Protein AF-A0A4R6SVH2-F1 (afdb_monomer)

InterPro domains:
  IPR030392 Intramolecular chaperone auto-processing domain [PF13884] (31-88)
  IPR030392 Intramolecular chaperone auto-processing domain [PS51688] (21-136)

Structure (mmCIF, N/CA/C/O backbone):
data_AF-A0A4R6SVH2-F1
#
_entry.id   AF-A0A4R6SVH2-F1
#
loop_
_atom_site.group_PDB
_atom_site.id
_atom_site.type_symbol
_atom_site.label_atom_id
_atom_site.label_alt_id
_atom_site.label_comp_id
_atom_site.label_asym_id
_atom_site.label_entity_id
_atom_site.label_seq_id
_atom_site.pdbx_PDB_ins_code
_atom_site.Cartn_x
_atom_site.Cartn_y
_atom_site.Cartn_z
_atom_site.occupancy
_atom_site.B_iso_or_equiv
_atom_site.auth_seq_id
_atom_site.auth_comp_id
_atom_site.auth_asym_id
_atom_site.auth_atom_id
_atom_site.pdbx_PDB_model_num
ATOM 1 N N . MET A 1 1 ? 96.580 -11.249 -5.803 1.00 38.00 1 MET A N 1
ATOM 2 C CA . MET A 1 1 ? 96.516 -9.772 -5.868 1.00 38.00 1 MET A CA 1
ATOM 3 C C . MET A 1 1 ? 95.077 -9.363 -5.605 1.00 38.00 1 MET A C 1
ATOM 5 O O . MET A 1 1 ? 94.234 -9.581 -6.456 1.00 38.00 1 MET A O 1
ATOM 9 N N . ASN A 1 2 ? 94.743 -9.170 -4.330 1.00 36.28 2 ASN A N 1
ATOM 10 C CA . ASN A 1 2 ? 94.628 -7.865 -3.645 1.00 36.28 2 ASN A CA 1
ATOM 11 C C . ASN A 1 2 ? 93.189 -7.345 -3.777 1.00 36.28 2 ASN A C 1
ATOM 13 O O . ASN A 1 2 ? 92.785 -6.890 -4.833 1.00 36.28 2 ASN A O 1
ATOM 17 N N . HIS A 1 3 ? 92.358 -7.672 -2.786 1.00 43.09 3 HIS A N 1
ATOM 18 C CA . HIS A 1 3 ? 91.970 -6.805 -1.659 1.00 43.09 3 HIS A CA 1
ATOM 19 C C . HIS A 1 3 ? 90.779 -5.916 -2.019 1.00 43.09 3 HIS A C 1
ATOM 21 O O . HIS A 1 3 ? 90.934 -4.992 -2.802 1.00 43.09 3 HIS A O 1
ATOM 27 N N . LEU A 1 4 ? 89.639 -6.144 -1.360 1.00 43.31 4 LEU A N 1
ATOM 28 C CA . LEU A 1 4 ? 88.922 -5.100 -0.619 1.00 43.31 4 LEU A CA 1
ATOM 29 C C . LEU A 1 4 ? 87.763 -5.714 0.174 1.00 43.31 4 LEU A C 1
ATOM 31 O O . LEU A 1 4 ? 86.729 -6.103 -0.353 1.00 43.31 4 LEU A O 1
ATOM 35 N N . VAL A 1 5 ? 87.989 -5.794 1.483 1.00 48.28 5 VAL A N 1
ATOM 36 C CA . VAL A 1 5 ? 86.956 -5.895 2.511 1.00 48.28 5 VAL A CA 1
ATOM 37 C C . VAL A 1 5 ? 86.327 -4.507 2.652 1.00 48.28 5 VAL A C 1
ATOM 39 O O . VAL A 1 5 ? 87.064 -3.545 2.858 1.00 48.28 5 VAL A O 1
ATOM 42 N N . SER A 1 6 ? 84.997 -4.395 2.642 1.00 43.88 6 SER A N 1
ATOM 43 C CA . SER A 1 6 ? 84.305 -3.248 3.244 1.00 43.88 6 SER A CA 1
ATOM 44 C C . SER A 1 6 ? 83.266 -3.731 4.253 1.00 43.88 6 SER A C 1
ATOM 46 O O . SER A 1 6 ? 82.419 -4.570 3.960 1.00 43.88 6 SER A O 1
ATOM 48 N N . LYS A 1 7 ? 83.401 -3.208 5.469 1.00 41.69 7 LYS A N 1
ATOM 49 C CA . LYS A 1 7 ? 82.634 -3.506 6.679 1.00 41.69 7 LYS A CA 1
ATOM 50 C C . LYS A 1 7 ? 81.284 -2.781 6.689 1.00 41.69 7 LYS A C 1
ATOM 52 O O . LYS A 1 7 ? 81.236 -1.629 6.275 1.00 41.69 7 LYS A O 1
ATOM 57 N N . SER A 1 8 ? 80.310 -3.386 7.383 1.00 44.03 8 SER A N 1
ATOM 58 C CA . SER A 1 8 ? 79.115 -2.769 8.007 1.00 44.03 8 SER A CA 1
ATOM 59 C C . SER A 1 8 ? 78.104 -2.136 7.033 1.00 44.03 8 SER A C 1
ATOM 61 O O . SER A 1 8 ? 78.468 -1.676 5.968 1.00 44.03 8 SER A O 1
ATOM 63 N N . LEU A 1 9 ? 76.802 -2.086 7.281 1.00 42.28 9 LEU A N 1
ATOM 64 C CA . LEU A 1 9 ? 76.061 -1.963 8.526 1.00 42.28 9 LEU A CA 1
ATOM 65 C C . LEU A 1 9 ? 74.630 -2.424 8.208 1.00 42.28 9 LEU A C 1
ATOM 67 O O . LEU A 1 9 ? 74.062 -1.991 7.207 1.00 42.28 9 LEU A O 1
ATOM 71 N N . GLY A 1 10 ? 74.063 -3.320 9.016 1.00 50.94 10 GLY A N 1
ATOM 72 C CA . GLY A 1 10 ? 72.676 -3.744 8.846 1.00 50.94 10 GLY A CA 1
ATOM 73 C C . GLY A 1 10 ? 71.734 -2.553 9.000 1.00 50.94 10 GLY A C 1
ATOM 74 O O . GLY A 1 10 ? 71.618 -1.992 10.085 1.00 50.94 10 GLY A O 1
ATOM 75 N N . THR A 1 11 ? 71.057 -2.167 7.924 1.00 51.00 11 THR A N 1
ATOM 76 C CA . THR A 1 11 ? 69.942 -1.224 7.975 1.00 51.00 11 THR A CA 1
ATOM 77 C C . THR A 1 11 ? 68.663 -2.032 8.136 1.00 51.00 11 THR A C 1
ATOM 79 O O . THR A 1 11 ? 68.051 -2.499 7.179 1.00 51.00 11 THR A O 1
ATOM 82 N N . GLY A 1 12 ? 68.296 -2.264 9.397 1.00 51.22 12 GLY A N 1
ATOM 83 C CA . GLY A 1 12 ? 67.003 -2.833 9.750 1.00 51.22 12 GLY A CA 1
ATOM 84 C C . GLY A 1 12 ? 65.884 -1.962 9.184 1.00 51.22 12 GLY A C 1
ATOM 85 O O . GLY A 1 12 ? 65.804 -0.769 9.469 1.00 51.22 12 GLY A O 1
ATOM 86 N N . PHE A 1 13 ? 65.024 -2.563 8.369 1.00 55.16 13 PHE A N 1
ATOM 87 C CA . PHE A 1 13 ? 63.802 -1.937 7.889 1.00 55.16 13 PHE A CA 1
ATOM 88 C C . PHE A 1 13 ? 62.797 -1.942 9.051 1.00 55.16 13 PHE A C 1
ATOM 90 O O . PHE A 1 13 ? 62.092 -2.925 9.275 1.00 55.16 13 PHE A O 1
ATOM 97 N N . LEU A 1 14 ? 62.783 -0.877 9.859 1.00 53.41 14 LEU A N 1
ATOM 98 C CA . LEU A 1 14 ? 61.740 -0.675 10.864 1.00 53.41 14 LEU A CA 1
ATOM 99 C C . LEU A 1 14 ? 60.451 -0.284 10.138 1.00 53.41 14 LEU A C 1
ATOM 101 O O . LEU A 1 14 ? 60.209 0.888 9.861 1.00 53.41 14 LEU A O 1
ATOM 105 N N . ILE A 1 15 ? 59.619 -1.278 9.829 1.00 62.66 15 ILE A N 1
ATOM 106 C CA . ILE A 1 15 ? 58.211 -1.047 9.504 1.00 62.66 15 ILE A CA 1
ATOM 107 C C . ILE A 1 15 ? 57.552 -0.610 10.811 1.00 62.66 15 ILE A C 1
ATOM 109 O O . ILE A 1 15 ? 57.189 -1.443 11.642 1.00 62.66 15 ILE A O 1
ATOM 113 N N . SER A 1 16 ? 57.439 0.700 11.032 1.00 61.19 16 SER A N 1
ATOM 114 C CA . SER A 1 16 ? 56.550 1.219 12.064 1.00 61.19 16 SER A CA 1
ATOM 115 C C . SER A 1 16 ? 55.120 0.883 11.647 1.00 61.19 16 SER A C 1
ATOM 117 O O . SER A 1 16 ? 54.525 1.499 10.763 1.00 61.19 16 SER A O 1
ATOM 119 N N . LEU A 1 17 ? 54.580 -0.169 12.255 1.00 60.22 17 LEU A N 1
ATOM 120 C CA . LEU A 1 17 ? 53.197 -0.573 12.084 1.00 60.22 17 LEU A CA 1
ATOM 121 C C . LEU A 1 17 ? 52.314 0.497 12.748 1.00 60.22 17 LEU A C 1
ATOM 123 O O . LEU A 1 17 ? 52.069 0.456 13.952 1.00 60.22 17 LEU A O 1
ATOM 127 N N . PHE A 1 18 ? 51.874 1.496 11.982 1.00 65.88 18 PHE A N 1
ATOM 128 C CA . PHE A 1 18 ? 50.816 2.397 12.428 1.00 65.88 18 PHE A CA 1
ATOM 129 C C . PHE A 1 18 ? 49.531 1.576 12.562 1.00 65.88 18 PHE A C 1
ATOM 131 O O . PHE A 1 18 ? 48.922 1.184 11.568 1.00 65.88 18 PHE A O 1
ATOM 138 N N . ALA A 1 19 ? 49.127 1.286 13.798 1.00 64.50 19 ALA A N 1
ATOM 139 C CA . ALA A 1 19 ? 47.811 0.731 14.068 1.00 64.50 19 ALA A CA 1
ATOM 140 C C . ALA A 1 19 ? 46.761 1.809 13.756 1.00 64.50 19 ALA A C 1
ATOM 142 O O . ALA A 1 19 ? 46.577 2.751 14.525 1.00 64.50 19 ALA A O 1
ATOM 143 N N . LEU A 1 20 ? 46.084 1.689 12.612 1.00 63.84 20 LEU A N 1
ATOM 144 C CA . LEU A 1 20 ? 44.859 2.436 12.335 1.00 63.84 20 LEU A CA 1
ATOM 145 C C . LEU A 1 20 ? 43.766 1.897 13.266 1.00 63.84 20 LEU A C 1
ATOM 147 O O . LEU A 1 20 ? 43.175 0.852 13.001 1.00 63.84 20 LEU A O 1
ATOM 151 N N . SER A 1 21 ? 43.505 2.585 14.377 1.00 69.94 21 SER A N 1
ATOM 152 C CA . SER A 1 21 ? 42.325 2.320 15.195 1.00 69.94 21 SER A CA 1
ATOM 153 C C . SER A 1 21 ? 41.099 2.919 14.504 1.00 69.94 21 SER A C 1
ATOM 155 O O . SER A 1 21 ? 40.845 4.121 14.541 1.00 69.94 21 SER A O 1
ATOM 157 N N . ALA A 1 22 ? 40.325 2.070 13.831 1.00 73.12 22 ALA A N 1
ATOM 158 C CA . ALA A 1 22 ? 39.008 2.450 13.339 1.00 73.12 22 ALA A CA 1
ATOM 159 C C . ALA A 1 22 ? 38.022 2.467 14.519 1.00 73.12 22 ALA A C 1
ATOM 161 O 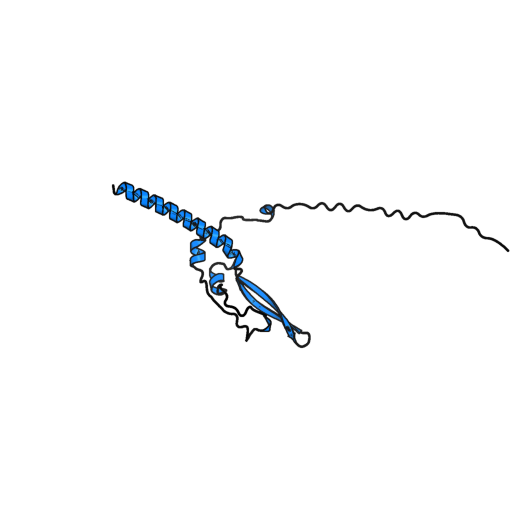O . ALA A 1 22 ? 37.666 1.418 15.054 1.00 73.12 22 ALA A O 1
ATOM 162 N N . ASN A 1 23 ? 37.579 3.655 14.937 1.00 76.50 23 ASN A N 1
ATOM 163 C CA . ASN A 1 23 ? 36.467 3.787 15.877 1.00 76.50 23 ASN A CA 1
ATOM 164 C C . ASN A 1 23 ? 35.149 3.640 15.106 1.00 76.50 23 ASN A C 1
ATOM 166 O O . ASN A 1 23 ? 34.727 4.559 14.408 1.00 76.50 23 ASN A O 1
ATOM 170 N N . ALA A 1 24 ? 34.503 2.478 15.212 1.00 80.50 24 ALA A N 1
ATOM 171 C CA . ALA A 1 24 ? 33.163 2.280 14.671 1.00 80.50 24 ALA A CA 1
ATOM 172 C C . ALA A 1 24 ? 32.132 2.927 15.608 1.00 80.50 24 ALA A C 1
ATOM 174 O O . ALA A 1 24 ? 31.902 2.445 16.718 1.00 80.50 24 ALA A O 1
ATOM 175 N N . GLN A 1 25 ? 31.507 4.022 15.174 1.00 86.19 25 GLN A N 1
ATOM 176 C CA . GLN A 1 25 ? 30.403 4.633 15.912 1.00 86.19 25 GLN A CA 1
ATOM 177 C C . GLN A 1 25 ? 29.104 3.879 15.611 1.00 86.19 25 GLN A C 1
ATOM 179 O O . GLN A 1 25 ? 28.664 3.812 14.463 1.00 86.19 25 GLN A O 1
ATOM 184 N N . LYS A 1 26 ? 28.466 3.332 16.650 1.00 90.56 26 LYS A N 1
ATOM 185 C CA . LYS A 1 26 ? 27.106 2.799 16.546 1.00 90.56 26 LYS A CA 1
ATOM 186 C C . LYS A 1 26 ? 26.125 3.971 16.563 1.00 90.56 26 LYS A C 1
ATOM 188 O O . LYS A 1 26 ? 26.075 4.706 17.544 1.00 90.56 26 LYS A O 1
ATOM 193 N N . ILE A 1 27 ? 25.365 4.133 15.485 1.00 93.06 27 ILE A N 1
ATOM 194 C CA . ILE A 1 27 ? 24.260 5.093 15.408 1.00 93.06 27 ILE A CA 1
ATOM 195 C C . ILE A 1 27 ? 22.970 4.345 15.744 1.00 93.06 27 ILE A C 1
ATOM 197 O O . ILE A 1 27 ? 22.730 3.257 15.214 1.00 93.06 27 ILE A O 1
ATOM 201 N N . GLU A 1 28 ? 22.157 4.895 16.641 1.00 94.25 28 GLU A N 1
ATOM 202 C CA . GLU A 1 28 ? 20.843 4.330 16.932 1.00 94.25 28 GLU A CA 1
ATOM 203 C C . GLU A 1 28 ? 19.860 4.681 15.818 1.00 94.25 28 GLU A C 1
ATOM 205 O O . GLU A 1 28 ? 19.816 5.804 15.325 1.00 94.25 28 GLU A O 1
ATOM 210 N N . GLU A 1 29 ? 19.030 3.716 15.438 1.00 94.62 29 GLU A N 1
ATOM 211 C CA . GLU A 1 29 ? 18.065 3.856 14.345 1.00 94.62 29 GLU A CA 1
ATOM 212 C C . GLU A 1 29 ? 17.132 5.064 14.537 1.00 94.62 29 GLU A C 1
ATOM 214 O O . GLU A 1 29 ? 16.878 5.815 13.600 1.00 94.62 29 GLU A O 1
ATOM 219 N N . GLN A 1 30 ? 16.708 5.322 15.776 1.00 92.81 30 GLN A N 1
ATOM 220 C CA . GLN A 1 30 ? 15.861 6.466 16.114 1.00 92.81 30 GLN A CA 1
ATOM 221 C C . GLN A 1 30 ? 16.530 7.815 15.812 1.00 92.81 30 GLN A C 1
ATOM 223 O O . GLN A 1 30 ? 15.836 8.770 15.479 1.00 92.81 30 GLN A O 1
ATOM 228 N N . GLN A 1 31 ? 17.864 7.894 15.877 1.00 94.38 31 GLN A N 1
ATOM 229 C CA . GLN A 1 31 ? 18.623 9.109 15.561 1.00 94.38 31 GLN A CA 1
ATOM 230 C C . GLN A 1 31 ? 18.667 9.390 14.052 1.00 94.38 31 GLN A C 1
ATOM 232 O O . GLN A 1 31 ? 18.927 10.521 13.648 1.00 94.38 31 GLN A O 1
ATOM 237 N N . LEU A 1 32 ? 18.407 8.377 13.217 1.00 95.19 32 LEU A N 1
ATOM 238 C CA . LEU A 1 32 ? 18.360 8.512 11.759 1.00 95.19 32 LEU A CA 1
ATOM 239 C C . LEU A 1 32 ? 17.010 9.045 11.258 1.00 95.19 32 LEU A C 1
ATOM 241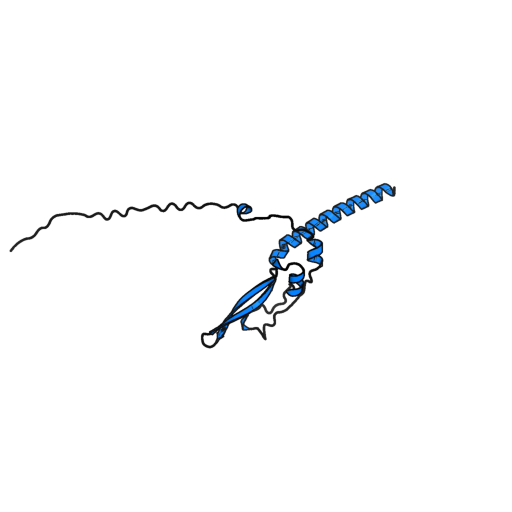 O O . LEU A 1 32 ? 16.898 9.431 10.095 1.00 95.19 32 LEU A O 1
ATOM 245 N N . LYS A 1 33 ? 15.981 9.070 12.112 1.00 95.69 33 LYS A N 1
ATOM 246 C CA . LYS A 1 33 ? 14.619 9.476 11.758 1.00 95.69 33 LYS A CA 1
ATOM 247 C C . LYS A 1 33 ? 14.299 10.861 12.306 1.00 95.69 33 LYS A C 1
ATOM 249 O O . LYS A 1 33 ? 14.548 11.166 13.467 1.00 95.69 33 LYS A O 1
ATOM 254 N N . GLN A 1 34 ? 13.666 11.684 11.482 1.00 95.19 34 GLN A N 1
ATOM 255 C CA . GLN A 1 34 ? 13.114 12.976 11.887 1.00 95.19 34 GLN A CA 1
ATOM 256 C C . GLN A 1 34 ? 11.607 12.987 11.637 1.00 95.19 34 GLN A C 1
ATOM 258 O O . GLN A 1 34 ? 11.109 12.226 10.812 1.00 95.19 34 GLN A O 1
ATOM 263 N N . GLN A 1 35 ? 10.879 13.840 12.365 1.00 92.81 35 GLN A N 1
ATOM 264 C CA . GLN A 1 35 ? 9.429 14.022 12.196 1.00 92.81 35 GLN A CA 1
ATOM 265 C C . GLN A 1 35 ? 8.624 12.709 12.317 1.00 92.81 35 GLN A C 1
ATOM 267 O O . GLN A 1 35 ? 7.712 12.441 11.534 1.00 92.81 35 GLN A O 1
ATOM 272 N N . VAL A 1 36 ? 8.957 11.886 13.318 1.00 93.94 36 VAL A N 1
ATOM 273 C CA . VAL A 1 36 ? 8.273 10.613 13.590 1.00 93.94 36 VAL A CA 1
ATOM 274 C C . VAL A 1 36 ? 6.866 10.883 14.123 1.00 93.94 36 VAL A C 1
ATOM 276 O O . VAL A 1 36 ? 6.696 11.310 15.262 1.00 93.94 36 VAL A O 1
ATOM 279 N N . ASN A 1 37 ? 5.858 10.617 13.294 1.00 94.56 37 ASN A N 1
ATOM 280 C CA . ASN A 1 37 ? 4.446 10.820 13.607 1.00 94.56 37 ASN A CA 1
ATOM 281 C C . ASN A 1 37 ? 3.641 9.540 13.348 1.00 94.56 37 ASN A C 1
ATOM 283 O O . ASN A 1 37 ? 4.054 8.679 12.569 1.00 94.56 37 ASN A O 1
ATOM 287 N N . LYS A 1 38 ? 2.468 9.426 13.984 1.00 94.81 38 LYS A N 1
ATOM 288 C CA . LYS A 1 38 ? 1.482 8.392 13.630 1.00 94.81 38 LYS A CA 1
ATOM 289 C C . LYS A 1 38 ? 0.996 8.610 12.195 1.00 94.81 38 LYS A C 1
ATOM 291 O O . LYS A 1 38 ? 0.920 9.751 11.747 1.00 94.81 38 LYS A O 1
ATOM 296 N N . VAL A 1 39 ? 0.621 7.531 11.510 1.00 95.69 39 VAL A N 1
ATOM 297 C CA . VAL A 1 39 ?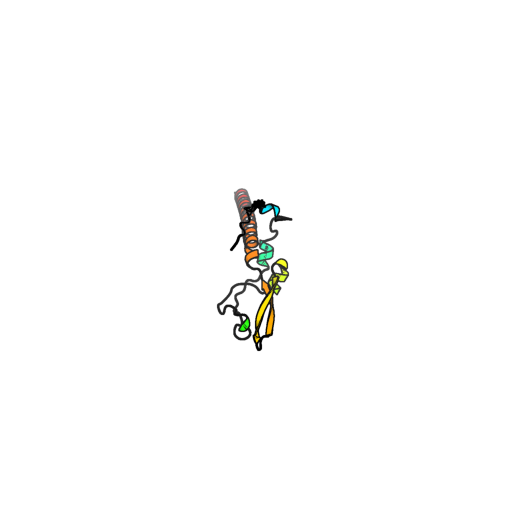 -0.050 7.605 10.204 1.00 95.69 39 VAL A CA 1
ATOM 298 C C . VAL A 1 39 ? -1.504 8.034 10.437 1.00 95.69 39 VAL A C 1
ATOM 300 O O . VAL A 1 39 ? -2.225 7.288 11.096 1.00 95.69 39 VAL A O 1
ATOM 303 N N . PRO A 1 40 ? -1.948 9.208 9.953 1.00 93.75 40 PRO A N 1
ATOM 304 C CA . PRO A 1 40 ? -3.313 9.671 10.169 1.00 93.75 40 PRO A CA 1
ATOM 305 C C . PRO A 1 40 ? -4.253 9.223 9.042 1.00 93.75 40 PRO A C 1
ATOM 307 O O . PRO A 1 40 ? -3.847 9.150 7.877 1.00 93.75 40 PRO A O 1
ATOM 310 N N . ASN A 1 41 ? -5.534 9.038 9.375 1.00 96.00 41 ASN A N 1
ATOM 311 C CA . ASN A 1 41 ? -6.624 8.773 8.428 1.00 96.00 41 ASN A CA 1
ATOM 312 C C . ASN A 1 41 ? -6.339 7.563 7.523 1.00 96.00 41 ASN A C 1
ATOM 314 O O . ASN A 1 41 ? -6.653 7.574 6.326 1.00 96.00 41 ASN A O 1
ATOM 318 N N . ALA A 1 42 ? -5.693 6.538 8.074 1.00 97.50 42 ALA A N 1
ATOM 319 C CA . ALA A 1 42 ? -5.206 5.397 7.319 1.00 97.50 42 ALA A CA 1
ATOM 320 C C . ALA A 1 42 ? -6.358 4.644 6.637 1.00 97.50 42 ALA A C 1
ATOM 322 O O . ALA A 1 42 ? -6.260 4.334 5.447 1.00 97.50 42 ALA A O 1
ATOM 323 N N . VAL A 1 43 ? -7.482 4.433 7.336 1.00 98.19 43 VAL A N 1
ATOM 324 C CA . VAL A 1 43 ? -8.681 3.791 6.767 1.00 98.19 43 VAL A CA 1
ATOM 325 C C . VAL A 1 43 ? -9.226 4.592 5.588 1.00 98.19 43 VAL A C 1
ATOM 327 O O . VAL A 1 43 ? -9.467 4.035 4.519 1.00 98.19 43 VAL A O 1
ATOM 330 N N . GLN A 1 44 ? -9.391 5.907 5.753 1.00 97.94 44 GLN A N 1
ATOM 331 C CA . GLN A 1 44 ? -9.933 6.773 4.705 1.00 97.94 44 GLN A CA 1
ATOM 332 C C . GLN A 1 44 ? -9.046 6.765 3.451 1.00 97.94 44 GLN A C 1
ATOM 334 O O . GLN A 1 44 ? -9.552 6.636 2.332 1.00 97.94 44 GLN A O 1
ATOM 339 N N . ARG A 1 45 ? -7.724 6.891 3.626 1.00 97.12 45 ARG A N 1
ATOM 340 C CA . ARG A 1 45 ? -6.777 6.902 2.503 1.00 97.12 45 ARG A CA 1
ATOM 341 C C . ARG A 1 45 ? -6.772 5.557 1.777 1.00 97.12 45 ARG A C 1
ATOM 343 O O . ARG A 1 45 ? -6.885 5.534 0.557 1.00 97.12 45 ARG A O 1
ATOM 350 N N . LEU A 1 46 ? -6.716 4.438 2.499 1.00 97.19 46 LEU A N 1
ATOM 351 C CA . LEU A 1 46 ? -6.731 3.109 1.879 1.00 97.19 46 LEU A CA 1
ATOM 352 C C . LEU A 1 46 ? -8.047 2.801 1.161 1.00 97.19 46 LEU A C 1
ATOM 354 O O . LEU A 1 46 ? -8.012 2.238 0.072 1.00 97.19 46 LEU A O 1
ATOM 358 N N . ASN A 1 47 ? -9.189 3.229 1.704 1.00 97.19 47 ASN A N 1
ATOM 359 C CA . ASN A 1 47 ? -10.488 3.084 1.038 1.00 97.19 47 ASN A CA 1
ATOM 360 C C . ASN A 1 47 ? -10.577 3.859 -0.286 1.00 97.19 47 ASN A C 1
ATOM 362 O O . ASN A 1 47 ? -11.419 3.547 -1.124 1.00 97.19 47 ASN A O 1
ATOM 366 N N . SER A 1 48 ? -9.724 4.870 -0.476 1.00 97.31 48 SER A N 1
ATOM 367 C CA . SER A 1 48 ? -9.644 5.636 -1.724 1.00 97.31 48 SER A CA 1
ATOM 368 C C . SER A 1 48 ? -8.788 4.945 -2.794 1.00 97.31 48 SER A C 1
ATOM 370 O O . SER A 1 48 ? -8.833 5.337 -3.960 1.00 97.31 48 SER A O 1
ATOM 372 N N . LEU A 1 49 ? -8.005 3.925 -2.423 1.00 97.38 49 LEU A N 1
ATOM 373 C CA . LEU A 1 49 ? -7.209 3.150 -3.369 1.00 97.38 49 LEU A CA 1
ATOM 374 C C . LEU A 1 49 ? -8.066 2.119 -4.106 1.00 97.38 49 LEU A C 1
ATOM 376 O O . LEU A 1 49 ? -9.049 1.595 -3.588 1.00 97.38 49 LEU A O 1
ATOM 380 N N . LYS A 1 50 ? -7.637 1.781 -5.324 1.00 97.31 50 LYS A N 1
ATOM 381 C CA . LYS A 1 50 ? -8.275 0.773 -6.176 1.00 97.31 50 LYS A CA 1
ATOM 382 C C . LYS A 1 50 ? -7.286 -0.359 -6.455 1.00 97.31 50 LYS A C 1
ATOM 384 O O . LYS A 1 50 ? -6.507 -0.255 -7.404 1.00 97.31 50 LYS A O 1
ATOM 389 N N . PRO A 1 51 ? -7.265 -1.417 -5.627 1.00 97.06 51 PRO A N 1
ATOM 390 C CA . PRO A 1 51 ? -6.477 -2.604 -5.918 1.00 97.06 51 PRO A CA 1
ATOM 391 C C . PRO A 1 51 ? -6.951 -3.237 -7.227 1.00 97.06 51 PRO A C 1
ATOM 393 O O . PRO A 1 51 ? -8.151 -3.396 -7.453 1.00 97.06 51 PRO A O 1
ATOM 396 N N . ILE A 1 52 ? -6.008 -3.621 -8.078 1.00 98.06 52 ILE A N 1
ATOM 397 C CA . ILE A 1 52 ? -6.276 -4.281 -9.353 1.00 98.06 52 ILE A CA 1
ATOM 398 C C . ILE A 1 52 ? -5.425 -5.537 -9.499 1.00 98.06 52 ILE A C 1
ATOM 400 O O . ILE A 1 52 ? -4.409 -5.720 -8.825 1.00 98.06 52 ILE A O 1
ATOM 404 N N . THR A 1 53 ? -5.826 -6.386 -10.440 1.00 98.25 53 THR A N 1
ATOM 405 C CA . THR A 1 53 ? -4.946 -7.413 -10.995 1.00 98.25 53 THR A CA 1
ATOM 406 C C . THR A 1 53 ? -4.539 -7.018 -12.403 1.00 98.25 53 THR A C 1
ATOM 408 O O . THR A 1 53 ? -5.305 -6.376 -13.122 1.00 98.25 53 THR A O 1
ATOM 411 N N . PHE A 1 54 ? -3.323 -7.372 -12.803 1.00 97.44 54 PHE A N 1
ATOM 412 C CA . PHE A 1 54 ? -2.817 -7.044 -14.130 1.00 97.44 54 PHE A CA 1
ATOM 413 C C . PHE A 1 54 ? -1.777 -8.062 -14.601 1.00 97.44 54 PHE A C 1
ATOM 415 O O . PHE A 1 54 ? -1.259 -8.870 -13.830 1.00 97.44 54 PHE A O 1
ATOM 422 N N . LYS A 1 55 ? -1.475 -8.030 -15.897 1.00 97.88 55 LYS A N 1
ATOM 423 C CA . LYS A 1 55 ? -0.337 -8.728 -16.501 1.00 97.88 55 LYS A CA 1
ATOM 424 C C . LYS A 1 55 ? 0.478 -7.708 -17.273 1.00 97.88 55 LYS A C 1
ATOM 426 O O . LYS A 1 55 ? -0.095 -6.836 -17.922 1.00 97.88 55 LYS A O 1
ATOM 431 N N . TYR A 1 56 ? 1.797 -7.825 -17.221 1.00 96.75 56 TYR A N 1
ATOM 432 C CA . TYR A 1 56 ? 2.656 -6.978 -18.035 1.00 96.75 56 TYR A CA 1
ATOM 433 C C . TYR A 1 56 ? 2.558 -7.367 -19.513 1.00 96.75 56 TYR A C 1
ATOM 435 O O . TYR A 1 56 ? 2.511 -8.554 -19.852 1.00 96.75 56 TYR A O 1
ATOM 443 N N . ASP A 1 57 ? 2.593 -6.368 -20.397 1.00 95.94 57 ASP A N 1
ATOM 444 C CA . ASP A 1 57 ? 2.754 -6.590 -21.833 1.00 95.94 57 ASP A CA 1
ATOM 445 C C . ASP A 1 57 ? 4.211 -6.955 -22.150 1.00 95.94 57 ASP A C 1
ATOM 447 O O . ASP A 1 57 ? 5.037 -6.158 -22.601 1.00 95.94 57 ASP A O 1
ATOM 451 N N . THR A 1 58 ? 4.532 -8.213 -21.869 1.00 95.50 58 THR A N 1
ATOM 452 C CA . THR A 1 58 ? 5.854 -8.787 -22.119 1.00 95.50 58 THR A CA 1
ATOM 453 C C . THR A 1 58 ? 6.141 -8.980 -23.606 1.00 95.50 58 THR A C 1
ATOM 455 O O . THR A 1 58 ? 7.295 -9.216 -23.950 1.00 95.50 58 THR A O 1
ATOM 458 N N . GLN A 1 59 ? 5.145 -8.865 -24.496 1.00 95.12 59 GLN A N 1
ATOM 459 C CA . GLN A 1 59 ? 5.350 -9.001 -25.939 1.00 95.12 59 GLN A CA 1
ATOM 460 C C . GLN A 1 59 ? 5.851 -7.700 -26.558 1.00 95.12 59 GLN A C 1
ATOM 462 O O . GLN A 1 59 ? 6.813 -7.729 -27.327 1.00 95.12 59 GLN A O 1
ATOM 467 N N . THR A 1 60 ? 5.254 -6.572 -26.179 1.00 95.50 60 THR A N 1
ATOM 468 C CA . THR A 1 60 ? 5.698 -5.244 -26.619 1.00 95.50 60 THR A CA 1
ATOM 469 C C . THR A 1 60 ? 6.989 -4.829 -25.908 1.00 95.50 60 THR A C 1
ATOM 471 O O . THR A 1 60 ? 7.914 -4.316 -26.538 1.00 95.50 60 THR A O 1
ATOM 474 N N . PHE A 1 61 ? 7.116 -5.124 -24.608 1.00 94.25 61 PHE A N 1
ATOM 475 C CA . PHE A 1 61 ? 8.233 -4.661 -23.773 1.00 94.25 61 PHE A CA 1
ATOM 476 C C . PHE A 1 61 ? 9.196 -5.782 -23.342 1.00 94.25 61 PHE A C 1
ATOM 478 O O . PHE A 1 61 ? 9.665 -5.812 -22.203 1.00 94.25 61 PHE A O 1
ATOM 485 N N . LYS A 1 62 ? 9.545 -6.701 -24.257 1.00 92.81 62 LYS A N 1
ATOM 486 C CA . LYS A 1 62 ? 10.445 -7.855 -23.999 1.00 92.81 62 LYS A CA 1
ATOM 487 C C . LYS A 1 62 ? 11.760 -7.484 -23.304 1.00 92.81 62 LYS A C 1
ATOM 489 O O . LYS A 1 62 ? 12.243 -8.216 -22.443 1.00 92.81 62 LYS A O 1
ATOM 494 N N . HIS A 1 63 ? 12.330 -6.337 -23.667 1.00 90.88 63 HIS A N 1
ATOM 495 C CA . HIS A 1 63 ? 13.606 -5.842 -23.146 1.00 90.88 63 HIS A CA 1
ATOM 496 C C . HIS A 1 63 ? 13.565 -5.505 -21.646 1.00 90.88 63 HIS A C 1
ATOM 498 O O . HIS A 1 63 ? 14.611 -5.507 -21.000 1.00 90.88 63 HIS A O 1
ATOM 504 N N . LEU A 1 64 ? 12.375 -5.275 -21.077 1.00 92.00 64 LEU A N 1
ATOM 505 C CA . LEU A 1 64 ? 12.201 -4.982 -19.652 1.00 92.00 64 LEU A CA 1
ATOM 506 C C . LEU A 1 64 ? 12.198 -6.233 -18.764 1.00 92.00 64 LEU A C 1
ATOM 508 O O . LEU A 1 64 ? 12.240 -6.093 -17.545 1.00 92.00 64 LEU A O 1
ATOM 512 N N . LYS A 1 65 ? 12.161 -7.443 -19.348 1.00 91.56 65 LYS A N 1
ATOM 513 C CA . LYS A 1 65 ? 12.181 -8.729 -18.619 1.00 91.56 65 LYS A CA 1
ATOM 514 C C . LYS A 1 65 ? 11.153 -8.790 -17.476 1.00 91.56 65 LYS A C 1
ATOM 516 O O . LYS A 1 65 ? 11.435 -9.292 -16.391 1.00 91.56 65 LYS A O 1
ATOM 521 N N . LEU A 1 66 ? 9.964 -8.245 -17.727 1.00 93.81 66 LEU A N 1
ATOM 522 C CA . LEU A 1 66 ? 8.877 -8.182 -16.752 1.00 93.81 66 LEU A CA 1
ATOM 523 C C . LEU A 1 66 ? 8.257 -9.571 -16.526 1.00 93.81 66 LEU A C 1
ATOM 525 O O . LEU A 1 66 ? 8.253 -10.395 -17.447 1.00 93.81 66 LEU A O 1
ATOM 529 N N . PRO A 1 67 ? 7.708 -9.847 -15.329 1.00 94.50 67 PRO A N 1
ATOM 530 C CA . PRO A 1 67 ? 7.069 -11.126 -15.054 1.00 94.50 67 PRO A CA 1
ATOM 531 C C . PRO A 1 67 ? 5.819 -11.311 -15.926 1.00 94.50 67 PRO A C 1
ATOM 533 O O . PRO A 1 67 ? 4.974 -10.426 -16.035 1.00 94.50 67 PRO A O 1
ATOM 536 N N . ALA A 1 68 ? 5.682 -12.488 -16.538 1.00 93.94 68 ALA A N 1
ATOM 537 C CA . ALA A 1 68 ? 4.537 -12.822 -17.395 1.00 93.94 68 ALA A CA 1
ATOM 538 C C . ALA A 1 68 ? 3.303 -13.312 -16.608 1.00 93.94 68 ALA A C 1
ATOM 540 O O . ALA A 1 68 ? 2.232 -13.531 -17.180 1.00 93.94 68 ALA A O 1
ATOM 541 N N . THR A 1 69 ? 3.451 -13.529 -15.301 1.00 97.06 69 THR A N 1
ATOM 542 C CA . THR A 1 69 ? 2.391 -14.029 -14.422 1.00 97.06 69 THR A CA 1
ATOM 543 C C . THR A 1 69 ? 1.429 -12.917 -14.008 1.00 97.06 69 THR A C 1
ATOM 545 O O . THR A 1 69 ? 1.748 -11.730 -14.096 1.00 97.06 69 THR A O 1
ATOM 548 N N . LEU A 1 70 ? 0.232 -13.307 -13.558 1.00 97.75 70 LEU A N 1
ATOM 549 C CA . LEU A 1 70 ? -0.742 -12.382 -12.978 1.00 97.75 70 LEU A CA 1
ATOM 550 C C . LEU A 1 70 ? -0.149 -11.710 -11.733 1.00 97.75 70 LEU A C 1
ATOM 552 O O . LEU A 1 70 ? 0.383 -12.396 -10.863 1.00 97.75 70 LEU A O 1
ATOM 556 N N . GLN A 1 71 ? -0.270 -10.390 -11.661 1.00 97.50 71 GLN A N 1
ATOM 557 C CA . GLN A 1 71 ? 0.176 -9.564 -10.547 1.00 97.50 71 GLN A CA 1
ATOM 558 C C . GLN A 1 71 ? -1.017 -8.901 -9.864 1.00 97.50 71 GLN A C 1
ATOM 560 O O . GLN A 1 71 ? -2.060 -8.688 -10.485 1.00 97.50 71 GLN A O 1
ATOM 565 N N . TYR A 1 72 ? -0.819 -8.531 -8.603 1.00 97.44 72 TYR A N 1
ATOM 566 C CA . TYR A 1 72 ? -1.697 -7.647 -7.845 1.00 97.44 72 TYR A CA 1
ATOM 567 C C . TYR A 1 72 ? -0.974 -6.319 -7.643 1.00 97.44 72 TYR A C 1
ATOM 569 O O . TYR A 1 72 ? 0.239 -6.300 -7.442 1.00 97.44 72 TYR A O 1
ATOM 577 N N . GLY A 1 73 ? -1.702 -5.212 -7.694 1.00 96.56 73 GLY A N 1
ATOM 578 C CA . GLY A 1 73 ? -1.120 -3.900 -7.444 1.00 96.56 73 GLY A CA 1
ATOM 579 C C . GLY A 1 73 ? -2.104 -2.785 -7.735 1.00 96.56 73 GLY A C 1
ATOM 580 O O . GLY A 1 73 ? -3.304 -2.932 -7.507 1.00 96.56 73 GLY A O 1
ATOM 581 N N . PHE A 1 74 ? -1.588 -1.671 -8.241 1.00 97.88 74 PHE A N 1
ATOM 582 C CA . PHE A 1 74 ? -2.346 -0.445 -8.446 1.00 97.88 74 PHE A CA 1
ATOM 583 C C . PHE A 1 74 ? -1.935 0.239 -9.749 1.00 97.88 74 PHE A C 1
ATOM 585 O O . PHE A 1 74 ? -0.813 0.060 -10.226 1.00 97.88 74 PHE A O 1
ATOM 592 N N . LEU A 1 75 ? -2.820 1.074 -10.293 1.00 97.62 75 LEU A N 1
ATOM 593 C CA . LEU A 1 75 ? -2.435 2.040 -11.319 1.00 97.62 75 LEU A CA 1
ATOM 594 C C . LEU A 1 75 ? -1.738 3.231 -10.657 1.00 97.62 75 LEU A C 1
ATOM 596 O O . LEU A 1 75 ? -2.248 3.790 -9.683 1.00 97.62 75 LEU A O 1
ATOM 600 N N . SER A 1 76 ? -0.595 3.651 -11.203 1.00 97.81 76 SER A N 1
ATOM 601 C CA . SER A 1 76 ? 0.177 4.760 -10.633 1.00 97.81 76 SER A CA 1
ATOM 602 C C . SER A 1 76 ? -0.616 6.070 -10.502 1.00 97.81 76 SER A C 1
ATOM 604 O O . SER A 1 76 ? -0.458 6.712 -9.465 1.00 97.81 76 SER A O 1
ATOM 606 N N . PRO A 1 77 ? -1.519 6.477 -11.425 1.00 97.75 77 PRO A N 1
ATOM 607 C CA . PRO A 1 77 ? -2.270 7.723 -11.258 1.00 97.75 77 PRO A CA 1
ATOM 608 C C . PRO A 1 77 ? -3.268 7.671 -10.094 1.00 97.75 77 PRO A C 1
ATOM 610 O O . PRO A 1 77 ? -3.408 8.658 -9.372 1.00 97.75 77 PRO A O 1
ATOM 613 N N . ASP A 1 78 ? -3.920 6.521 -9.878 1.00 97.44 78 ASP A N 1
ATOM 614 C CA . ASP A 1 78 ? -4.849 6.333 -8.758 1.00 97.44 78 ASP A CA 1
ATOM 615 C C . ASP A 1 78 ? -4.092 6.447 -7.425 1.00 97.44 78 ASP A C 1
ATOM 617 O O . ASP A 1 78 ? -4.515 7.187 -6.538 1.00 97.44 78 ASP A O 1
ATOM 621 N N . VAL A 1 79 ? -2.922 5.803 -7.303 1.00 97.81 79 VAL A N 1
ATOM 622 C CA . VAL A 1 79 ? -2.085 5.918 -6.095 1.00 97.81 79 VAL A CA 1
ATOM 623 C C . VAL A 1 79 ? -1.573 7.337 -5.916 1.00 97.81 79 VAL A C 1
ATOM 625 O O . VAL A 1 79 ? -1.673 7.872 -4.819 1.00 97.81 79 VAL A O 1
ATOM 628 N N . LYS A 1 80 ? -1.086 7.982 -6.980 1.00 97.62 80 LYS A N 1
ATOM 629 C CA . LYS A 1 80 ? -0.526 9.340 -6.923 1.00 97.62 80 LYS A CA 1
ATOM 630 C C . LYS A 1 80 ? -1.522 10.368 -6.385 1.00 97.62 80 LYS A C 1
ATOM 632 O O . LYS A 1 80 ? -1.109 11.341 -5.764 1.00 97.62 80 LYS A O 1
ATOM 637 N N . SER A 1 81 ? -2.820 10.146 -6.597 1.00 97.38 81 SER A N 1
ATOM 638 C CA . SER A 1 81 ? -3.879 11.012 -6.068 1.00 97.38 81 SER A CA 1
ATOM 639 C C . SER A 1 81 ? -4.063 10.923 -4.544 1.00 97.38 81 SER A C 1
ATOM 641 O O . SER A 1 81 ? -4.583 11.860 -3.943 1.00 97.38 81 SER A O 1
ATOM 643 N N . VAL A 1 82 ? -3.615 9.832 -3.910 1.00 96.81 82 VAL A N 1
ATOM 644 C CA . VAL A 1 82 ? -3.815 9.551 -2.474 1.00 96.81 82 VAL A CA 1
ATOM 645 C C . VAL A 1 82 ? -2.495 9.509 -1.691 1.00 96.81 82 VAL A C 1
ATOM 647 O O . VAL A 1 82 ? -2.416 9.993 -0.559 1.00 96.81 82 VAL A O 1
ATOM 650 N N . PHE A 1 83 ? -1.462 8.918 -2.286 1.00 96.81 83 PHE A N 1
ATOM 651 C CA . PHE A 1 83 ? -0.109 8.740 -1.764 1.00 96.81 83 PHE A CA 1
ATOM 652 C C . PHE A 1 83 ? 0.913 9.142 -2.845 1.00 96.81 83 PHE A C 1
ATOM 654 O O . PHE A 1 83 ? 1.570 8.272 -3.430 1.00 96.81 83 PHE A O 1
ATOM 661 N N . PRO A 1 84 ? 1.037 10.441 -3.178 1.00 96.81 84 PRO A N 1
ATOM 662 C CA . PRO A 1 84 ? 2.005 10.907 -4.174 1.00 96.81 84 PRO A CA 1
ATOM 663 C C . PRO A 1 84 ? 3.445 10.483 -3.850 1.00 96.81 84 PRO A C 1
ATOM 665 O O . PRO A 1 84 ? 4.225 10.237 -4.764 1.00 96.81 84 PRO A O 1
ATOM 668 N N . GLU A 1 85 ? 3.774 10.341 -2.566 1.00 96.25 85 GLU A N 1
ATOM 669 C CA . GLU A 1 85 ? 5.066 9.886 -2.052 1.00 96.25 85 GLU A CA 1
ATOM 670 C C . GLU A 1 85 ? 5.404 8.428 -2.399 1.00 96.25 85 GLU A C 1
ATOM 672 O O . GLU A 1 85 ? 6.567 8.040 -2.332 1.00 96.25 85 GLU A O 1
ATOM 677 N N . LEU A 1 86 ? 4.410 7.623 -2.786 1.00 97.31 86 LEU A N 1
ATOM 678 C CA . LEU A 1 86 ? 4.587 6.212 -3.133 1.00 97.31 86 LEU A CA 1
ATOM 679 C C . LEU A 1 86 ? 4.716 5.974 -4.637 1.00 97.31 86 LEU A C 1
ATOM 681 O O . LEU A 1 86 ? 4.812 4.826 -5.063 1.00 97.31 86 LEU A O 1
ATOM 685 N N . VAL A 1 87 ? 4.702 7.026 -5.456 1.00 98.06 87 VAL A N 1
ATOM 686 C CA . VAL A 1 87 ? 4.872 6.911 -6.907 1.00 98.06 87 VAL A CA 1
ATOM 687 C C . VAL A 1 87 ? 6.196 7.536 -7.313 1.00 98.06 87 VAL A C 1
ATOM 689 O O . VAL A 1 87 ? 6.441 8.712 -7.055 1.00 98.06 87 VAL A O 1
ATOM 692 N N . TYR A 1 88 ? 7.043 6.756 -7.977 1.00 97.62 88 TYR A N 1
ATOM 693 C CA . TYR A 1 88 ? 8.373 7.186 -8.404 1.00 97.62 88 TYR A CA 1
ATOM 694 C C . TYR A 1 88 ? 8.661 6.788 -9.854 1.00 97.62 88 TYR A C 1
ATOM 696 O O . TYR A 1 88 ? 8.082 5.838 -10.379 1.00 97.62 88 TYR A O 1
ATOM 704 N N . GLU A 1 89 ? 9.581 7.501 -10.508 1.00 97.69 89 GLU A N 1
ATOM 705 C CA . GLU A 1 89 ? 10.043 7.142 -11.852 1.00 97.69 89 GLU A CA 1
ATOM 706 C C . GLU A 1 89 ? 11.075 6.010 -11.755 1.00 97.69 89 GLU A C 1
ATOM 708 O O . GLU A 1 89 ? 12.197 6.193 -11.277 1.00 97.69 89 GLU A O 1
ATOM 713 N N . ALA A 1 90 ? 10.711 4.823 -12.230 1.00 95.69 90 ALA A N 1
ATOM 714 C CA . ALA A 1 90 ? 11.640 3.721 -12.389 1.00 95.69 90 ALA A CA 1
ATOM 715 C C . ALA A 1 90 ? 12.429 3.886 -13.690 1.00 95.69 90 ALA A C 1
ATOM 717 O O . ALA A 1 90 ? 11.863 4.105 -14.759 1.00 95.69 90 ALA A O 1
ATOM 718 N N . SER A 1 91 ? 13.748 3.714 -13.607 1.00 95.94 91 SER A N 1
ATOM 719 C CA . SER A 1 91 ? 14.630 3.625 -14.772 1.00 95.94 91 SER A CA 1
ATOM 720 C C . SER A 1 91 ? 15.135 2.194 -14.952 1.00 95.94 91 SER A C 1
ATOM 722 O O . SER A 1 91 ? 15.508 1.521 -13.983 1.00 95.94 91 SER A O 1
ATOM 724 N N . ARG A 1 92 ? 15.145 1.706 -16.194 1.00 93.94 92 ARG A N 1
ATOM 725 C CA . ARG A 1 92 ? 15.686 0.392 -16.566 1.00 93.94 92 ARG A CA 1
ATOM 726 C C . ARG A 1 92 ? 16.584 0.516 -17.785 1.00 93.94 92 ARG A C 1
ATOM 728 O O . ARG A 1 92 ? 16.131 0.919 -18.854 1.00 93.94 92 ARG A O 1
ATOM 735 N N . PHE A 1 93 ? 17.848 0.147 -17.608 1.00 93.69 93 PHE A N 1
ATOM 736 C CA . PHE A 1 93 ? 18.799 0.027 -18.705 1.00 93.69 93 PHE A CA 1
ATOM 737 C C . PHE A 1 93 ? 18.534 -1.253 -19.486 1.00 93.69 93 PHE A C 1
ATOM 739 O O . PHE A 1 93 ? 18.301 -2.312 -18.898 1.00 93.69 93 PHE A O 1
ATOM 746 N N . TYR A 1 94 ? 18.599 -1.157 -20.806 1.00 92.44 94 TYR A N 1
ATOM 747 C CA . TYR A 1 94 ? 18.526 -2.303 -21.694 1.00 92.44 94 TYR A CA 1
ATOM 748 C C . TYR A 1 94 ? 19.409 -2.086 -22.923 1.00 92.44 94 TYR A C 1
ATOM 750 O O . TYR A 1 94 ? 19.724 -0.954 -23.295 1.00 92.44 94 TYR A O 1
ATOM 758 N N . ASP A 1 95 ? 19.820 -3.188 -23.542 1.00 89.75 95 ASP A N 1
ATOM 759 C CA . ASP A 1 95 ? 20.640 -3.169 -24.751 1.00 89.75 95 ASP A CA 1
ATOM 760 C C . ASP A 1 95 ? 19.809 -2.671 -25.945 1.00 89.75 95 ASP A C 1
ATOM 762 O O . ASP A 1 95 ? 18.765 -3.238 -26.281 1.00 89.75 95 ASP A O 1
ATOM 766 N N . GLY A 1 96 ? 20.260 -1.579 -26.560 1.00 86.88 96 GLY A N 1
ATOM 767 C CA . GLY A 1 96 ? 19.669 -0.982 -27.753 1.00 86.88 96 GLY A CA 1
ATOM 768 C C . GLY A 1 96 ? 20.173 -1.587 -29.066 1.00 86.88 96 GLY A C 1
ATOM 769 O O . GLY A 1 96 ? 19.651 -1.217 -30.121 1.00 86.88 96 GLY A O 1
ATOM 770 N N . GLY A 1 97 ? 21.141 -2.508 -29.002 1.00 87.50 97 GLY A N 1
ATOM 771 C CA . GLY A 1 97 ? 21.889 -3.064 -30.125 1.00 87.50 97 GLY A CA 1
ATOM 772 C C . GLY A 1 97 ? 23.115 -2.220 -30.491 1.00 87.50 97 GLY A C 1
ATOM 773 O O . GLY A 1 97 ? 23.239 -1.071 -30.088 1.00 87.50 97 GLY A O 1
ATOM 774 N N . LYS A 1 98 ? 24.037 -2.789 -31.284 1.00 85.88 98 LYS A N 1
ATOM 775 C CA . LYS A 1 98 ? 25.232 -2.097 -31.828 1.00 85.88 98 LYS A CA 1
ATOM 776 C C . LYS A 1 98 ? 26.050 -1.306 -30.782 1.00 85.88 98 LYS A C 1
ATOM 778 O O . LYS A 1 98 ? 26.538 -0.222 -31.082 1.00 85.88 98 LYS A O 1
ATOM 783 N N . ASN A 1 99 ? 26.241 -1.871 -29.587 1.00 85.38 99 ASN A N 1
ATOM 784 C CA . ASN A 1 99 ? 26.936 -1.234 -28.456 1.00 85.38 99 ASN A CA 1
ATOM 785 C C . ASN A 1 99 ? 26.247 0.034 -27.904 1.00 85.38 99 ASN A C 1
ATOM 787 O O . ASN A 1 99 ? 26.888 0.827 -27.218 1.00 85.38 99 ASN A O 1
ATOM 791 N N . GLU A 1 100 ? 24.952 0.230 -28.167 1.00 90.88 100 GLU A N 1
ATOM 792 C CA . GLU A 1 100 ? 24.158 1.310 -27.581 1.00 90.88 100 GLU A CA 1
ATOM 793 C C . GLU A 1 100 ? 23.385 0.818 -26.353 1.00 90.88 100 GLU A C 1
ATOM 795 O O . GLU A 1 100 ? 22.722 -0.217 -26.384 1.00 90.88 100 GLU A O 1
ATOM 800 N N . SER A 1 101 ? 23.413 1.595 -25.271 1.00 92.25 101 SER A N 1
ATOM 801 C CA . SER A 1 101 ? 22.572 1.368 -24.092 1.00 92.25 101 SER A CA 1
ATOM 802 C C . SER A 1 101 ? 21.403 2.345 -24.103 1.00 92.25 101 SER A C 1
ATOM 804 O O . SER A 1 101 ? 21.588 3.541 -24.336 1.00 92.25 101 SER A O 1
ATOM 806 N N . LYS A 1 102 ? 20.194 1.844 -23.852 1.00 94.75 102 LYS A N 1
ATOM 807 C CA . LYS A 1 102 ? 18.967 2.643 -23.778 1.00 94.75 102 LYS A CA 1
ATOM 808 C C . LYS A 1 102 ? 18.378 2.578 -22.378 1.00 94.75 102 LYS A C 1
ATOM 810 O O . LYS A 1 102 ? 18.594 1.623 -21.635 1.00 94.75 102 LYS A O 1
ATOM 815 N N . ILE A 1 103 ? 17.612 3.606 -22.028 1.00 95.31 103 ILE A N 1
ATOM 816 C CA . ILE A 1 103 ? 16.924 3.706 -20.741 1.00 95.31 103 ILE A CA 1
ATOM 817 C C . ILE A 1 103 ? 15.426 3.770 -21.006 1.00 95.31 103 ILE A C 1
ATOM 819 O O . ILE A 1 103 ? 14.956 4.653 -21.721 1.00 95.31 103 ILE A O 1
ATOM 823 N N . ALA A 1 104 ? 14.679 2.842 -20.419 1.00 95.62 104 ALA A N 1
ATOM 824 C CA . ALA A 1 104 ? 13.235 2.947 -20.294 1.00 95.62 104 ALA A CA 1
ATOM 825 C C . ALA A 1 104 ? 12.894 3.615 -18.961 1.00 95.62 104 ALA A C 1
ATOM 827 O O . ALA A 1 104 ? 13.452 3.243 -17.925 1.00 95.62 104 ALA A O 1
ATOM 828 N N . LYS A 1 105 ? 11.976 4.581 -19.002 1.00 96.81 105 LYS A N 1
ATOM 829 C CA . LYS A 1 105 ? 11.462 5.302 -17.837 1.00 96.81 105 LYS A CA 1
ATOM 830 C C . LYS A 1 105 ? 9.956 5.116 -17.750 1.00 96.81 105 LYS A C 1
ATOM 832 O O . LYS A 1 105 ? 9.276 5.244 -18.766 1.00 96.81 105 LYS A O 1
ATOM 837 N N . TYR A 1 106 ? 9.456 4.784 -16.568 1.00 95.75 106 TYR A N 1
ATOM 838 C CA . TYR A 1 106 ? 8.028 4.604 -16.322 1.00 95.75 106 TYR A CA 1
ATOM 839 C C . TYR A 1 106 ? 7.703 4.803 -14.842 1.00 95.75 106 TYR A C 1
ATOM 841 O O . TYR A 1 106 ? 8.543 4.549 -13.979 1.00 95.75 106 TYR A O 1
ATOM 849 N N . ASP A 1 107 ? 6.475 5.223 -14.549 1.00 97.50 107 ASP A N 1
ATOM 850 C CA . ASP A 1 107 ? 6.000 5.334 -13.172 1.00 97.50 107 ASP A CA 1
ATOM 851 C C . ASP A 1 107 ? 5.855 3.945 -12.537 1.00 97.50 107 ASP A C 1
ATOM 853 O O . ASP A 1 107 ? 5.274 3.025 -13.121 1.00 97.50 107 ASP A O 1
ATOM 857 N N . ALA A 1 108 ? 6.352 3.810 -11.313 1.00 96.19 108 ALA A N 1
ATOM 858 C CA . ALA A 1 108 ? 6.222 2.630 -10.475 1.00 96.19 108 ALA A CA 1
ATOM 859 C C . ALA A 1 108 ? 5.616 3.006 -9.118 1.00 96.19 108 ALA A C 1
ATOM 861 O O . ALA A 1 108 ? 5.711 4.150 -8.672 1.00 96.19 108 ALA A O 1
ATOM 862 N N . VAL A 1 109 ? 4.977 2.028 -8.475 1.00 97.69 109 VAL A N 1
ATOM 863 C CA . VAL A 1 109 ? 4.337 2.183 -7.164 1.00 97.69 109 VAL A CA 1
ATOM 864 C C . VAL A 1 109 ? 5.150 1.438 -6.108 1.00 97.69 109 VAL A C 1
ATOM 866 O O . VAL A 1 109 ? 5.344 0.226 -6.220 1.00 97.69 109 VAL A O 1
ATOM 869 N N . GLU A 1 110 ? 5.568 2.145 -5.061 1.00 96.88 110 GLU A N 1
ATOM 870 C CA . GLU A 1 110 ? 6.223 1.589 -3.878 1.00 96.88 110 GLU A CA 1
ATOM 871 C C . GLU A 1 110 ? 5.189 0.943 -2.947 1.00 96.88 110 GLU A C 1
ATOM 873 O O . GLU A 1 110 ? 4.652 1.558 -2.025 1.00 96.88 110 GLU A O 1
ATOM 878 N N . THR A 1 111 ? 4.852 -0.311 -3.242 1.00 95.50 111 THR A N 1
ATOM 879 C CA . THR A 1 111 ? 3.751 -1.013 -2.570 1.00 95.50 111 THR A CA 1
ATOM 880 C C . THR A 1 111 ? 4.118 -1.437 -1.147 1.00 95.50 111 THR A C 1
ATOM 882 O O . THR A 1 111 ? 3.243 -1.479 -0.284 1.00 95.50 111 THR A O 1
ATOM 885 N N . GLU A 1 112 ? 5.393 -1.713 -0.860 1.00 96.38 112 GLU A N 1
ATOM 886 C CA . GLU A 1 112 ? 5.816 -2.201 0.462 1.00 96.38 112 GLU A CA 1
ATOM 887 C C . GLU A 1 112 ? 5.583 -1.150 1.553 1.00 96.38 112 GLU A C 1
ATOM 889 O O . GLU A 1 112 ? 5.197 -1.471 2.679 1.00 96.38 112 GLU A O 1
ATOM 894 N N . SER A 1 113 ? 5.698 0.128 1.194 1.00 96.12 113 SER A N 1
ATOM 895 C CA . SER A 1 113 ? 5.429 1.248 2.100 1.00 96.12 113 SER A CA 1
ATOM 896 C C . SER A 1 113 ? 3.953 1.376 2.508 1.00 96.12 113 SER A C 1
ATOM 898 O O . SER A 1 113 ? 3.649 2.088 3.465 1.00 96.12 113 SER A O 1
ATOM 900 N N . LEU A 1 114 ? 3.021 0.660 1.861 1.00 96.75 114 LEU A N 1
ATOM 901 C CA . LEU A 1 114 ? 1.626 0.579 2.315 1.00 96.75 114 LEU A CA 1
ATOM 902 C C . LEU A 1 114 ? 1.449 -0.339 3.532 1.00 96.75 114 LEU A C 1
ATOM 904 O O . LEU A 1 114 ? 0.455 -0.200 4.237 1.00 96.75 114 LEU A O 1
ATOM 908 N N . ILE A 1 115 ? 2.392 -1.240 3.832 1.00 97.56 115 ILE A N 1
ATOM 909 C CA . ILE A 1 115 ? 2.300 -2.163 4.979 1.00 97.56 115 ILE A CA 1
ATOM 910 C C . ILE A 1 115 ? 2.078 -1.424 6.314 1.00 97.56 115 ILE A C 1
ATOM 912 O O . ILE A 1 115 ? 1.103 -1.738 7.000 1.00 97.56 115 ILE A O 1
ATOM 916 N N . PRO A 1 116 ? 2.893 -0.424 6.712 1.00 97.38 116 PRO A N 1
ATOM 917 C CA . PRO A 1 116 ? 2.634 0.329 7.942 1.00 97.38 116 PRO A CA 1
ATOM 918 C C . PRO A 1 116 ? 1.316 1.121 7.904 1.00 97.38 116 PRO A C 1
ATOM 920 O O . PRO A 1 116 ? 0.692 1.311 8.947 1.00 97.38 116 PRO A O 1
ATOM 923 N N . VAL A 1 117 ? 0.850 1.539 6.721 1.00 97.81 117 VAL A N 1
ATOM 924 C CA . VAL A 1 117 ? -0.456 2.201 6.558 1.00 97.81 117 VAL A CA 1
ATOM 925 C C . VAL A 1 117 ? -1.600 1.214 6.809 1.00 97.81 117 VAL A C 1
ATOM 927 O O . VAL A 1 117 ? -2.548 1.548 7.514 1.00 97.81 117 VAL A O 1
ATOM 930 N N . LEU A 1 118 ? -1.497 -0.021 6.304 1.00 98.12 118 LEU A N 1
ATOM 931 C CA . LEU A 1 118 ? -2.448 -1.104 6.586 1.00 98.12 118 LEU A CA 1
ATOM 932 C C . LEU A 1 118 ? -2.521 -1.397 8.090 1.00 98.12 118 LEU A C 1
ATOM 934 O O . LEU A 1 118 ? -3.615 -1.526 8.636 1.00 98.12 118 LEU A O 1
ATOM 938 N N . VAL A 1 119 ? -1.372 -1.454 8.772 1.00 98.50 119 VAL A N 1
ATOM 939 C CA . VAL A 1 119 ? -1.318 -1.649 10.231 1.00 98.50 119 VAL A CA 1
ATOM 940 C C . VAL A 1 119 ? -2.045 -0.518 10.962 1.00 98.50 119 VAL A C 1
ATOM 942 O O . VAL A 1 119 ? -2.870 -0.794 11.831 1.00 98.50 119 VAL A O 1
ATOM 945 N N . ALA A 1 120 ? -1.794 0.739 10.586 1.00 98.44 120 ALA A N 1
ATOM 946 C CA . ALA A 1 120 ? -2.478 1.889 11.175 1.00 98.44 120 ALA A CA 1
ATOM 947 C C . ALA A 1 120 ? -3.996 1.845 10.933 1.00 98.44 120 ALA A C 1
ATOM 949 O O . ALA A 1 120 ? -4.775 2.117 11.841 1.00 98.44 120 ALA A O 1
ATOM 950 N N . ALA A 1 121 ? -4.437 1.423 9.748 1.00 98.44 121 ALA A N 1
ATOM 951 C CA . ALA A 1 121 ? -5.859 1.293 9.450 1.00 98.44 121 ALA A CA 1
ATOM 952 C C . ALA A 1 121 ? -6.543 0.188 10.262 1.00 98.44 121 ALA A C 1
ATOM 954 O O . ALA A 1 121 ? -7.673 0.369 10.704 1.00 98.44 121 ALA A O 1
ATOM 955 N N . ILE A 1 122 ? -5.861 -0.934 10.505 1.00 98.56 122 ILE A N 1
ATOM 956 C CA . ILE A 1 122 ? -6.366 -1.987 11.399 1.00 98.56 122 ILE A CA 1
ATOM 957 C C . ILE A 1 122 ? -6.506 -1.450 12.831 1.00 98.56 122 ILE A C 1
ATOM 959 O O . ILE A 1 122 ? -7.495 -1.747 13.498 1.00 98.56 122 ILE A O 1
ATOM 963 N N . GLN A 1 123 ? -5.559 -0.631 13.296 1.00 98.44 123 GLN A N 1
ATOM 964 C CA . GLN A 1 123 ? -5.636 0.013 14.612 1.00 98.44 123 GLN A CA 1
ATOM 965 C C . GLN A 1 123 ? -6.812 0.998 14.698 1.00 98.44 123 GLN A C 1
ATOM 967 O O . GLN A 1 123 ? -7.612 0.900 15.624 1.00 98.44 123 GLN A O 1
ATOM 972 N N . GLU A 1 124 ? -6.976 1.877 13.705 1.00 98.38 124 GLU A N 1
ATOM 973 C CA . GLU A 1 124 ? -8.120 2.799 13.613 1.00 98.38 124 GLU A CA 1
ATOM 974 C C . GLU A 1 124 ? -9.462 2.038 13.600 1.00 98.38 124 GLU A C 1
ATOM 976 O O . GLU A 1 124 ? -10.404 2.404 14.305 1.00 98.38 124 GLU A O 1
ATOM 981 N N . GLN A 1 125 ? -9.553 0.938 12.843 1.00 98.44 125 GLN A N 1
ATOM 982 C CA . GLN A 1 125 ? -10.745 0.083 12.823 1.00 98.44 125 GLN A CA 1
ATOM 983 C C . GLN A 1 125 ? -11.007 -0.573 14.183 1.00 98.44 125 GLN A C 1
ATOM 985 O O . GLN A 1 125 ? -12.159 -0.646 14.611 1.00 98.44 125 GLN A O 1
ATOM 990 N N . GLN A 1 126 ? -9.965 -1.032 14.880 1.00 98.50 126 GLN A N 1
ATOM 991 C CA . GLN A 1 126 ? -10.096 -1.635 16.206 1.00 98.50 126 GLN A CA 1
ATOM 992 C C . GLN A 1 126 ? -10.620 -0.623 17.236 1.00 98.50 126 GLN A C 1
ATOM 994 O O . GLN A 1 126 ? -11.532 -0.948 17.999 1.00 98.50 126 GLN A O 1
ATOM 999 N N . GLU A 1 127 ? -10.118 0.613 17.215 1.00 98.00 127 GLU A N 1
ATOM 1000 C CA . GLU A 1 127 ? -10.614 1.697 18.070 1.00 98.00 127 GLU A CA 1
ATOM 1001 C C . GLU A 1 127 ? -12.102 1.991 17.802 1.00 98.00 127 GLU A C 1
ATOM 1003 O O . GLU A 1 127 ? -12.899 2.068 18.743 1.00 98.00 127 GLU A O 1
ATOM 1008 N N . A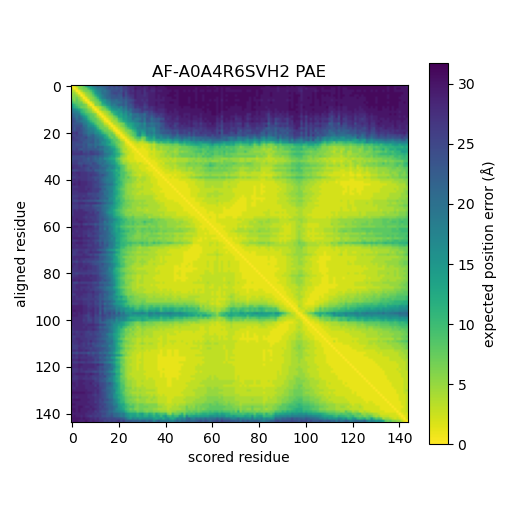LA A 1 128 ? -12.510 2.068 16.530 1.00 98.00 128 ALA A N 1
ATOM 1009 C CA . ALA A 1 128 ? -13.912 2.261 16.153 1.00 98.00 128 ALA A CA 1
ATOM 1010 C C . ALA A 1 128 ? -14.810 1.099 16.621 1.00 98.00 128 ALA A C 1
ATOM 1012 O O . ALA A 1 128 ? -15.904 1.319 17.145 1.00 98.00 128 ALA A O 1
ATOM 1013 N N . ILE A 1 129 ? -14.344 -0.149 16.501 1.00 98.62 129 ILE A N 1
ATOM 1014 C CA . ILE A 1 129 ? -15.070 -1.334 16.984 1.00 98.62 129 ILE A CA 1
ATOM 1015 C C . ILE A 1 129 ? -15.268 -1.278 18.503 1.00 98.62 129 ILE A C 1
ATOM 1017 O O . ILE A 1 129 ? -16.340 -1.625 19.004 1.00 98.62 129 ILE A O 1
ATOM 1021 N N . GLU A 1 130 ? -14.257 -0.857 19.259 1.00 98.56 130 GLU A N 1
ATOM 1022 C CA . GLU A 1 130 ? -14.355 -0.733 20.715 1.00 98.56 130 GLU A CA 1
ATOM 1023 C C . GLU A 1 130 ? -15.329 0.362 21.147 1.00 98.56 130 GLU A C 1
ATOM 1025 O O . GLU A 1 130 ? -16.089 0.166 22.099 1.00 98.56 130 GLU A O 1
ATOM 1030 N N . GLN A 1 131 ? -15.349 1.488 20.434 1.00 98.44 131 GLN A N 1
ATOM 1031 C CA . GLN A 1 131 ? -16.321 2.558 20.655 1.00 98.44 131 GLN A CA 1
ATOM 1032 C C . GLN A 1 131 ? -17.751 2.070 20.387 1.00 98.44 131 GLN A C 1
ATOM 1034 O O . GLN A 1 131 ? -18.608 2.189 21.264 1.00 98.44 131 GLN A O 1
ATOM 1039 N N . LEU A 1 132 ? -17.985 1.415 19.246 1.00 98.50 132 LEU A N 1
ATOM 1040 C CA . LEU A 1 132 ? -19.293 0.855 18.894 1.00 98.50 132 LEU A CA 1
ATOM 1041 C C . LEU A 1 132 ? -19.765 -0.197 19.909 1.00 98.50 132 LEU A C 1
ATOM 1043 O O . LEU A 1 132 ? -20.933 -0.215 20.294 1.00 98.50 132 LEU A O 1
ATOM 1047 N N . LYS A 1 133 ? -18.868 -1.058 20.409 1.00 98.25 133 LYS A N 1
ATOM 1048 C CA . LYS A 1 133 ? -19.202 -2.037 21.461 1.00 98.25 133 LYS A CA 1
ATOM 1049 C C . LYS A 1 133 ? -19.673 -1.363 22.753 1.00 98.25 133 LYS A C 1
ATOM 1051 O O . LYS A 1 133 ? -20.621 -1.846 23.372 1.00 98.25 133 LYS A O 1
ATOM 1056 N N . LYS A 1 134 ? -19.029 -0.263 23.161 1.00 98.06 134 LYS A N 1
ATOM 1057 C CA . LYS A 1 134 ? -19.424 0.510 24.351 1.00 98.06 134 LYS A CA 1
ATOM 1058 C C . LYS A 1 134 ? -20.794 1.153 24.164 1.00 98.06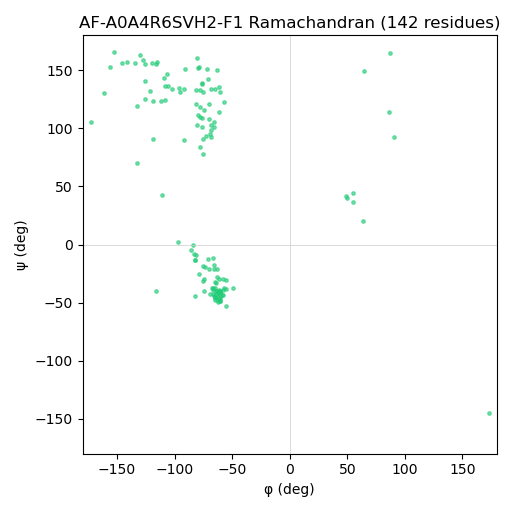 134 LYS A C 1
ATOM 1060 O O . LYS A 1 134 ? -21.629 1.059 25.060 1.00 98.06 134 LYS A O 1
ATOM 1065 N N . GLU A 1 135 ? -21.043 1.747 23.001 1.00 97.44 135 GLU A N 1
ATOM 1066 C CA . GLU A 1 135 ? -22.332 2.364 22.679 1.00 97.44 135 GLU A CA 1
ATOM 1067 C C . GLU A 1 135 ? -23.466 1.333 22.676 1.00 97.44 135 GLU A C 1
ATOM 1069 O O . GLU A 1 135 ? -24.478 1.515 23.350 1.00 97.44 135 GLU A O 1
ATOM 1074 N N . VAL A 1 136 ? -23.263 0.188 22.019 1.00 97.94 136 VAL A N 1
ATOM 1075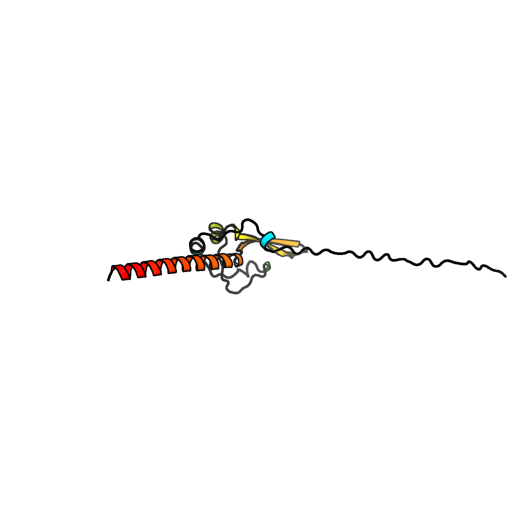 C CA . VAL A 1 136 ? -24.232 -0.917 22.029 1.00 97.94 136 VAL A CA 1
ATOM 1076 C C . VAL A 1 136 ? -24.524 -1.392 23.455 1.00 97.94 136 VAL A C 1
ATOM 1078 O O . VAL A 1 136 ? -25.674 -1.693 23.776 1.00 97.94 136 VAL A O 1
ATOM 1081 N N . GLN A 1 137 ? -23.514 -1.462 24.327 1.00 97.12 137 GLN A N 1
ATOM 1082 C CA . GLN A 1 137 ? -23.720 -1.846 25.722 1.00 97.12 137 GLN A CA 1
ATOM 1083 C C . G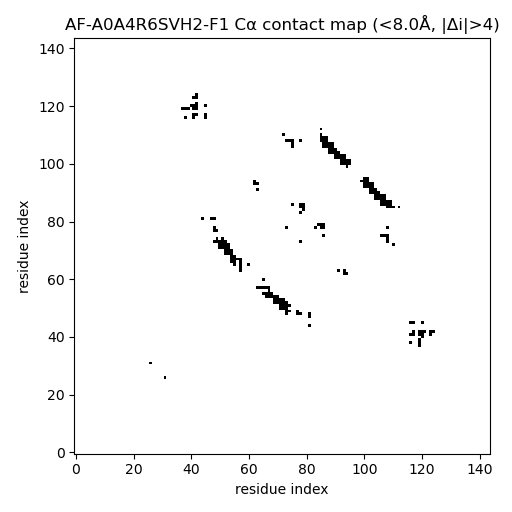LN A 1 137 ? -24.545 -0.804 26.486 1.00 97.12 137 GLN A C 1
ATOM 1085 O O . GLN A 1 137 ? -25.459 -1.181 27.219 1.00 97.12 137 GLN A O 1
ATOM 1090 N N . LEU A 1 138 ? -24.268 0.486 26.283 1.00 97.00 138 LEU A N 1
ATOM 1091 C CA . LEU A 1 138 ? -25.025 1.580 26.891 1.00 97.00 138 LEU A CA 1
ATOM 1092 C C . LEU A 1 138 ? -26.497 1.545 26.458 1.00 97.00 138 LEU A C 1
ATOM 1094 O O . LEU A 1 138 ? -27.392 1.556 27.304 1.00 97.00 138 LEU A O 1
ATOM 1098 N N . LEU A 1 139 ? -26.753 1.407 25.157 1.00 96.75 139 LEU A N 1
ATOM 1099 C CA . LEU A 1 139 ? -28.108 1.317 24.611 1.00 96.75 139 LEU A CA 1
ATOM 1100 C C . LEU A 1 139 ? -28.865 0.103 25.170 1.00 96.75 139 LEU A C 1
ATOM 1102 O O . LEU A 1 139 ? -30.028 0.216 25.551 1.00 96.75 139 LEU A O 1
ATOM 1106 N N . LYS A 1 140 ? -28.197 -1.049 25.312 1.00 95.12 140 LYS A N 1
ATOM 1107 C CA . LYS A 1 140 ? -28.787 -2.245 25.940 1.00 95.12 140 LYS A CA 1
ATOM 1108 C C . LYS A 1 140 ? -29.132 -2.044 27.414 1.00 95.12 140 LYS A C 1
ATOM 1110 O O . LYS A 1 140 ? -30.085 -2.656 27.886 1.00 95.12 140 LYS A O 1
ATOM 1115 N N . THR A 1 141 ? -28.357 -1.243 28.146 1.00 94.69 141 THR A N 1
ATOM 1116 C CA . THR A 1 141 ? -28.671 -0.918 29.546 1.00 94.69 141 THR A CA 1
ATOM 1117 C C . THR A 1 141 ? -29.805 0.090 29.683 1.00 94.69 141 THR A C 1
ATOM 1119 O O . THR A 1 141 ? -30.547 -0.004 30.646 1.00 94.69 141 THR A O 1
ATOM 1122 N N . GLN A 1 142 ? -29.966 1.012 28.729 1.00 89.94 142 GLN A N 1
ATOM 1123 C CA . GLN A 1 142 ? -31.048 2.006 28.727 1.00 89.94 142 GLN A CA 1
ATOM 1124 C C . GLN A 1 142 ? -32.394 1.436 28.259 1.00 89.94 142 GLN A C 1
ATOM 1126 O O . GLN A 1 142 ? -33.441 1.970 28.603 1.00 89.94 142 GLN A O 1
ATOM 1131 N N . ALA A 1 143 ? -32.367 0.372 27.453 1.00 85.62 143 ALA A N 1
ATOM 1132 C CA . ALA A 1 143 ? -33.562 -0.319 26.971 1.00 85.62 143 ALA A CA 1
ATOM 1133 C C . ALA A 1 143 ? -34.123 -1.364 27.960 1.00 85.62 143 ALA A C 1
ATOM 1135 O O . ALA A 1 143 ? -35.101 -2.037 27.635 1.00 85.62 143 ALA A O 1
ATOM 1136 N N . LYS A 1 144 ? -33.484 -1.539 29.123 1.00 61.62 144 LYS A N 1
ATOM 1137 C CA . LYS A 1 144 ? -33.972 -2.353 30.243 1.00 61.62 144 LYS A CA 1
ATOM 1138 C C . LYS A 1 144 ? -34.586 -1.459 31.307 1.00 61.62 144 LYS A C 1
ATOM 1140 O O . LYS A 1 144 ? -35.584 -1.912 31.902 1.00 61.62 144 LYS A O 1
#

Secondary structure (DSSP, 8-state):
------------------------PPPPGGGG--S-----SHHHHHHT---EEE---TTTTGGG----S-EEE--HHHHHTT-GGGEEEEEEEEEEETTEEEEEEEEEE--TTHHHHHHHHHHHHHHHHHHHHHHHHHHHHHT-

Sequence (144 aa):
MNHLVSKSLGTGFLISLFALSANAQKIEEQQLKQQVNKVPNAVQRLNSLKPITFKYDTQTFKHLKLPATLQYGFLSPDVKSVFPELVYEASRFYDGGKNESKIAKYDAVETESLIPVLVAAIQEQQEAIEQLKKEVQLLKTQAK

Radius of gyration: 32.83 Å; Cα contacts (8 Å, |Δi|>4): 120; chains: 1; bounding box: 130×28×62 Å

Solvent-accessible surface area (backbone atoms only — not comparable to full-atom values): 9371 Å² total; per-resid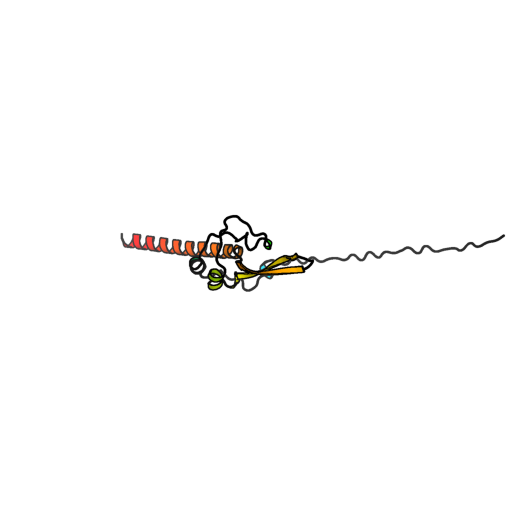ue (Å²): 138,83,87,82,90,83,82,86,74,91,78,76,84,78,76,78,78,77,79,81,80,80,82,82,80,85,77,58,73,72,78,78,57,74,88,89,70,83,76,74,64,30,50,64,52,56,71,68,51,66,81,43,74,50,62,57,66,45,81,87,44,52,79,70,71,58,64,78,56,84,42,76,48,67,56,49,70,62,42,39,77,75,42,50,90,37,44,46,79,42,77,44,79,35,83,63,54,97,93,38,80,39,74,50,75,47,79,38,66,54,63,73,72,46,52,66,41,52,54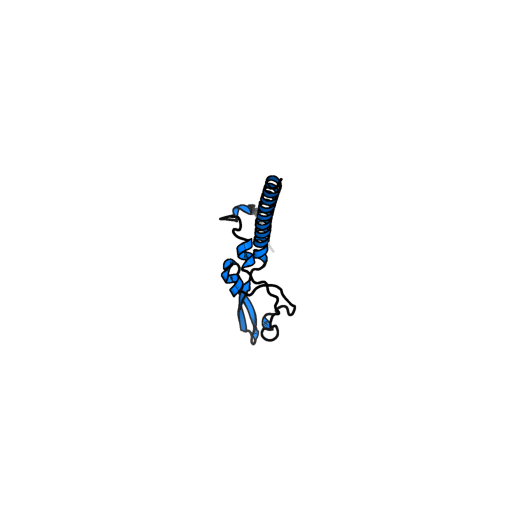,39,21,52,50,54,48,50,53,51,51,54,52,50,52,50,50,54,51,52,53,57,61,72,76,105

Organism: NCBI:txid425513

Foldseek 3Di:
DDDDDDDDDDDDPPPPPPPPDDDDDDDDPVNVDDPDDQDPPLQVLVVQFDKDKDADPCVVPVQQVDDRDIDIDGDLVSCCVRPVVQKDWDWDWGDPPPPDIDIDIDIDGNVVVCVSSVVSSVVVVVVVVVVVVVVVVVVVVVVD

pLDDT: mean 88.66, std 16.34, range [36.28, 98.62]

Nearest PDB structures (foldseek):
  3gw6-assembly2_D  TM=5.043E-01  e=2.374E-04  Escherichia phage K1F
  3gw6-assembly2_E  TM=5.139E-01  e=3.932E-04  Escherichia phage K1F
  4oy2-assembly1_A  TM=4.358E-01  e=4.443E+00  Saccharomyces cerevisiae S288C
  3zqp-assembly1_C  TM=3.823E-01  e=6.908E+00  Bacillus phage SF6

Mean predicted aligned error: 10.18 Å